Protein AF-A0A3D3V8T2-F1 (afdb_monomer_lite)

Structure (mmCIF, N/CA/C/O backbone):
data_AF-A0A3D3V8T2-F1
#
_entry.id   AF-A0A3D3V8T2-F1
#
loop_
_atom_site.group_PDB
_atom_site.id
_atom_site.type_symbol
_atom_site.label_atom_id
_atom_site.label_alt_id
_atom_site.label_comp_id
_atom_site.label_asym_id
_atom_site.label_entity_id
_atom_site.label_seq_id
_atom_site.pdbx_PDB_ins_code
_atom_site.Cartn_x
_atom_site.Cartn_y
_atom_site.Cartn_z
_atom_site.occupancy
_atom_site.B_iso_or_equiv
_atom_site.auth_seq_id
_atom_site.auth_comp_id
_atom_site.auth_asym_id
_atom_site.auth_atom_id
_atom_site.pdbx_PDB_model_num
ATOM 1 N N . ASP A 1 1 ? -17.591 7.754 21.656 1.00 45.34 1 ASP A N 1
ATOM 2 C CA . ASP A 1 1 ? -16.345 6.973 21.663 1.00 45.34 1 ASP A CA 1
ATOM 3 C C . ASP A 1 1 ? -16.591 5.508 21.366 1.00 45.34 1 ASP A C 1
ATOM 5 O O . ASP A 1 1 ? -17.024 4.761 22.233 1.00 45.34 1 ASP A O 1
ATOM 9 N N . LEU A 1 2 ? -16.342 5.097 20.122 1.00 47.25 2 LEU A N 1
ATOM 10 C CA . LEU A 1 2 ? -15.989 3.706 19.839 1.00 47.25 2 LEU A CA 1
ATOM 11 C C . LEU A 1 2 ? -14.534 3.580 20.292 1.00 47.25 2 LEU A C 1
ATOM 13 O O . LEU A 1 2 ? -13.676 4.257 19.734 1.00 47.25 2 LEU A O 1
ATOM 17 N N . GLY A 1 3 ? -14.290 2.838 21.372 1.00 44.88 3 GLY A N 1
ATOM 18 C CA . GLY A 1 3 ? -12.978 2.772 22.012 1.00 44.88 3 GLY A CA 1
ATOM 19 C C . GLY A 1 3 ? -11.851 2.414 21.039 1.00 44.88 3 GLY A C 1
ATOM 20 O O . GLY A 1 3 ? -12.075 1.767 20.018 1.00 44.88 3 GLY A O 1
ATOM 21 N N . VAL A 1 4 ? -10.628 2.797 21.413 1.00 50.94 4 VAL A N 1
ATOM 22 C CA . VAL A 1 4 ? -9.334 2.527 20.741 1.00 50.94 4 VAL A CA 1
ATOM 23 C C . VAL A 1 4 ? -9.139 1.048 20.332 1.00 50.94 4 VAL A C 1
ATOM 25 O O . VAL A 1 4 ? -8.303 0.722 19.491 1.00 50.94 4 VAL A O 1
ATOM 28 N N . GLU A 1 5 ? -9.955 0.156 20.885 1.00 55.31 5 GLU A N 1
ATOM 29 C CA . GLU A 1 5 ? -10.011 -1.285 20.641 1.00 55.31 5 GLU A CA 1
ATOM 30 C C . GLU A 1 5 ? -10.762 -1.685 19.350 1.00 55.31 5 GLU A C 1
ATOM 32 O O . GLU A 1 5 ? -10.530 -2.766 18.813 1.00 55.31 5 GLU A O 1
ATOM 37 N N . ALA A 1 6 ? -11.641 -0.840 18.799 1.00 57.75 6 ALA A N 1
ATOM 38 C CA . ALA A 1 6 ? -12.435 -1.169 17.609 1.00 57.75 6 ALA A CA 1
ATOM 39 C C . ALA A 1 6 ? -11.685 -0.826 16.307 1.00 57.75 6 ALA A C 1
ATOM 41 O O . ALA A 1 6 ? -12.108 0.037 15.531 1.00 57.75 6 ALA A O 1
ATOM 42 N N . ARG A 1 7 ? -10.544 -1.486 16.068 1.00 66.69 7 ARG A N 1
ATOM 43 C CA . ARG A 1 7 ? -9.793 -1.334 14.810 1.00 66.69 7 ARG A CA 1
ATOM 44 C C . ARG A 1 7 ? -10.608 -1.857 13.631 1.00 66.69 7 ARG A C 1
ATOM 46 O O . ARG A 1 7 ? -11.237 -2.912 13.696 1.00 66.69 7 ARG A O 1
ATOM 53 N N . ARG A 1 8 ? -10.590 -1.109 12.531 1.00 71.50 8 ARG A N 1
ATOM 54 C CA . ARG A 1 8 ? -11.283 -1.455 11.291 1.00 71.50 8 ARG A CA 1
ATOM 55 C C . ARG A 1 8 ? -10.317 -2.197 10.387 1.00 71.50 8 ARG A C 1
ATOM 57 O O . ARG A 1 8 ? -9.333 -1.636 9.912 1.00 71.50 8 ARG A O 1
ATOM 64 N N . HIS A 1 9 ? -10.635 -3.453 10.120 1.00 66.19 9 HIS A N 1
ATOM 65 C CA . HIS A 1 9 ? -9.914 -4.233 9.131 1.00 66.19 9 HIS A CA 1
ATOM 66 C C . HIS A 1 9 ? -10.333 -3.736 7.747 1.00 66.19 9 HIS A C 1
ATOM 68 O O . HIS A 1 9 ? -11.479 -3.921 7.328 1.00 66.19 9 HIS A O 1
ATOM 74 N N . LEU A 1 10 ? -9.414 -3.086 7.033 1.00 59.09 10 LEU A N 1
ATOM 75 C CA . LEU A 1 10 ? -9.604 -2.774 5.624 1.00 59.09 10 LEU A CA 1
ATOM 76 C C . LEU A 1 10 ? -9.381 -4.055 4.832 1.00 59.09 10 LEU A C 1
ATOM 78 O O . LEU A 1 10 ? -8.288 -4.345 4.346 1.00 59.09 10 LEU A O 1
ATOM 82 N N . ARG A 1 11 ? -10.457 -4.826 4.676 1.00 58.41 11 ARG A N 1
ATOM 83 C CA . ARG A 1 11 ? -10.548 -5.740 3.545 1.00 58.41 11 ARG A CA 1
ATOM 84 C C . ARG A 1 11 ? -10.788 -4.881 2.326 1.00 58.41 11 ARG A C 1
ATOM 86 O O . ARG A 1 11 ? -11.863 -4.306 2.172 1.00 58.41 11 ARG A O 1
ATOM 93 N N . LEU A 1 12 ? -9.779 -4.794 1.473 1.00 54.03 12 LEU A N 1
ATOM 94 C CA . LEU A 1 12 ? -9.892 -4.172 0.162 1.00 54.03 12 LEU A CA 1
ATOM 95 C C . LEU A 1 12 ? -10.692 -5.114 -0.739 1.00 54.03 12 LEU A C 1
ATOM 97 O O . LEU A 1 12 ? -10.181 -5.712 -1.679 1.00 54.03 12 LEU A O 1
ATOM 101 N N . TYR A 1 13 ? -11.968 -5.290 -0.399 1.00 49.56 13 TYR A N 1
ATOM 102 C CA . TYR A 1 13 ? -12.959 -5.573 -1.411 1.00 49.56 13 TYR A CA 1
ATOM 103 C C . TYR A 1 13 ? -12.947 -4.356 -2.320 1.00 49.56 13 TYR A C 1
ATOM 105 O O . TYR A 1 13 ? -13.093 -3.241 -1.808 1.00 49.56 13 TYR A O 1
ATOM 113 N N . PRO A 1 14 ? -12.691 -4.528 -3.622 1.00 47.88 14 PRO A N 1
ATOM 114 C CA . PRO A 1 14 ? -12.631 -3.390 -4.505 1.00 47.88 14 PRO A CA 1
ATOM 115 C C . PRO A 1 14 ? -13.933 -2.588 -4.380 1.00 47.88 14 PRO A C 1
ATOM 117 O O . PRO A 1 14 ? -15.016 -3.149 -4.580 1.00 47.88 14 PRO A O 1
ATOM 120 N N . PRO A 1 15 ? -13.868 -1.297 -4.023 1.00 45.34 15 PRO A N 1
ATOM 121 C CA . PRO A 1 15 ? -15.040 -0.447 -4.038 1.00 45.34 15 PRO A CA 1
ATOM 122 C C . PRO A 1 15 ? -15.411 -0.250 -5.505 1.00 45.34 15 PRO A C 1
ATOM 124 O O . PRO A 1 15 ? -14.761 0.506 -6.210 1.00 45.34 15 PRO A O 1
ATOM 127 N N . VAL A 1 16 ? -16.427 -0.962 -5.997 1.00 51.28 16 VAL A N 1
ATOM 128 C CA . VAL A 1 16 ? -16.994 -0.790 -7.353 1.00 51.28 16 VAL A CA 1
ATOM 129 C C . VAL A 1 16 ? -16.056 -1.193 -8.517 1.00 51.28 16 VAL A C 1
ATOM 131 O O . VAL A 1 16 ? -16.518 -1.380 -9.640 1.00 51.28 16 VAL A O 1
ATOM 134 N N . CYS A 1 17 ? -14.762 -1.421 -8.282 1.00 50.97 17 CYS A N 1
ATOM 135 C CA . CYS A 1 17 ? -13.822 -1.895 -9.297 1.00 50.97 17 CYS A CA 1
ATOM 136 C C . CYS A 1 17 ? -13.964 -3.416 -9.472 1.00 50.97 17 CYS A C 1
ATOM 138 O O . CYS A 1 17 ? -13.488 -4.194 -8.656 1.00 50.97 17 CYS A O 1
ATOM 140 N N . CYS A 1 18 ? -14.559 -3.905 -10.555 1.00 60.59 18 CYS A N 1
ATOM 141 C CA . CYS A 1 18 ? -14.639 -5.356 -10.808 1.00 60.59 18 CYS A CA 1
ATOM 142 C C . CYS A 1 18 ? -13.257 -6.041 -10.942 1.00 60.59 18 CYS A C 1
ATOM 144 O O . CYS A 1 18 ? -13.171 -7.258 -11.097 1.00 60.59 18 CYS A O 1
ATOM 146 N N . HIS A 1 19 ? -12.175 -5.262 -10.908 1.00 67.62 19 HIS A N 1
ATOM 147 C CA . HIS A 1 19 ? -10.807 -5.709 -11.035 1.00 67.62 19 HIS A CA 1
ATOM 148 C C . HIS A 1 19 ? -9.893 -4.886 -10.120 1.00 67.62 19 HIS A C 1
ATOM 150 O O . HIS A 1 19 ? -9.945 -3.658 -10.136 1.00 67.62 19 HIS A O 1
ATOM 156 N N . VAL A 1 20 ? -9.050 -5.574 -9.351 1.00 72.06 20 VAL A N 1
ATOM 157 C CA . VAL A 1 20 ? -7.857 -4.997 -8.720 1.00 72.06 20 VAL A CA 1
ATOM 158 C C . VAL A 1 20 ? -6.676 -5.564 -9.487 1.00 72.06 20 VAL A C 1
ATOM 160 O O . VAL A 1 20 ? -6.540 -6.787 -9.595 1.00 72.06 20 VAL A O 1
ATOM 163 N N . SER A 1 21 ? -5.845 -4.691 -10.040 1.00 79.31 21 SER A N 1
ATOM 164 C CA . SER A 1 21 ? -4.636 -5.103 -10.741 1.00 79.31 21 SER A CA 1
ATOM 165 C C . SER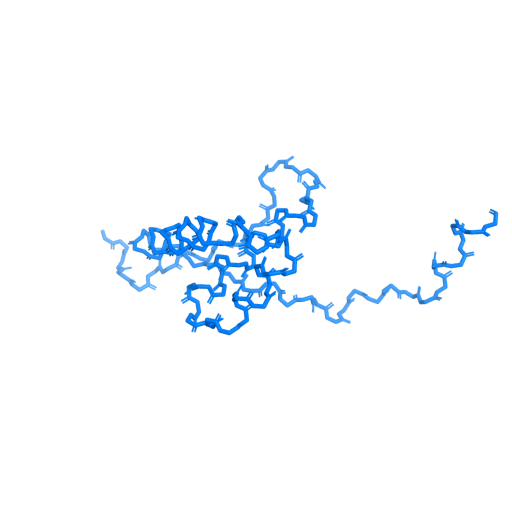 A 1 21 ? -3.654 -5.779 -9.780 1.00 79.31 21 SER A C 1
ATOM 167 O O . SER A 1 21 ? -3.641 -5.541 -8.567 1.00 79.31 21 SER A O 1
AT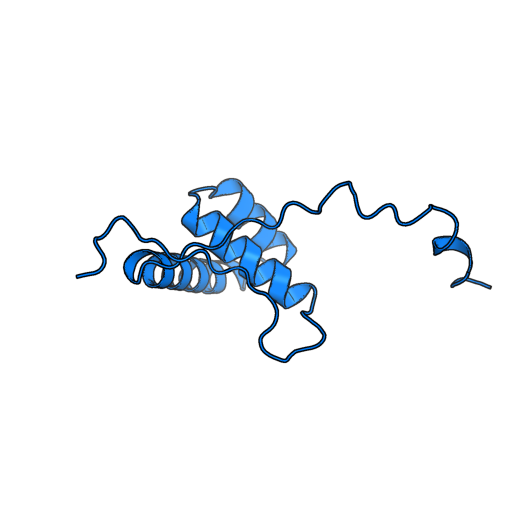OM 169 N N . LYS A 1 22 ? -2.785 -6.635 -10.325 1.00 81.44 22 LYS A N 1
ATOM 170 C CA . LYS A 1 22 ? -1.716 -7.265 -9.536 1.00 81.44 22 LYS A CA 1
ATOM 171 C C . LYS A 1 22 ? -0.770 -6.225 -8.931 1.00 81.44 22 LYS A C 1
ATOM 173 O O . LYS A 1 22 ? -0.282 -6.434 -7.823 1.00 81.44 22 LYS A O 1
ATOM 178 N N . ASP A 1 23 ? -0.567 -5.103 -9.615 1.00 84.19 23 ASP A N 1
ATOM 179 C CA . ASP A 1 23 ? 0.308 -4.024 -9.159 1.00 84.19 23 ASP A CA 1
ATOM 180 C C . ASP A 1 23 ? -0.277 -3.317 -7.935 1.00 84.19 23 ASP A C 1
ATOM 182 O O . ASP A 1 23 ? 0.418 -3.137 -6.933 1.00 84.19 23 ASP A O 1
ATOM 186 N N . GLU A 1 24 ? -1.576 -3.007 -7.962 1.00 83.25 24 GLU A N 1
ATOM 187 C CA . GLU A 1 24 ? -2.290 -2.475 -6.797 1.00 83.25 24 GLU A CA 1
ATOM 188 C C . GLU A 1 24 ? -2.190 -3.443 -5.614 1.00 83.25 24 GLU A C 1
ATOM 190 O O . GLU A 1 24 ? -1.822 -3.030 -4.515 1.00 83.25 24 GLU A O 1
ATOM 195 N N . LEU A 1 25 ? -2.421 -4.744 -5.833 1.00 83.88 25 LEU A N 1
ATOM 196 C CA . LEU A 1 25 ? -2.261 -5.756 -4.781 1.00 83.88 25 LEU A CA 1
ATOM 197 C C . LEU A 1 25 ? -0.836 -5.788 -4.209 1.00 83.88 25 LEU A C 1
ATOM 199 O O . LEU A 1 25 ? -0.668 -5.940 -2.999 1.00 83.88 25 LEU A O 1
ATOM 203 N N . CYS A 1 26 ? 0.192 -5.624 -5.041 1.00 87.81 26 CYS A N 1
ATOM 204 C CA . CYS A 1 26 ? 1.580 -5.583 -4.579 1.00 87.81 26 CYS A CA 1
ATOM 205 C C . CYS A 1 26 ? 1.865 -4.344 -3.724 1.00 87.81 26 CYS A C 1
ATOM 207 O O . CYS A 1 26 ? 2.473 -4.466 -2.660 1.00 87.81 26 CYS A O 1
ATOM 209 N N . VAL A 1 27 ? 1.381 -3.167 -4.132 1.00 89.75 27 VAL A N 1
ATOM 210 C CA . VAL A 1 27 ? 1.511 -1.930 -3.343 1.00 89.75 27 VAL A CA 1
ATOM 211 C C . VAL A 1 27 ? 0.808 -2.071 -1.992 1.00 89.75 27 VAL A C 1
ATOM 213 O O . VAL A 1 27 ? 1.354 -1.692 -0.957 1.00 89.75 27 VAL A O 1
ATOM 216 N N . LEU A 1 28 ? -0.376 -2.674 -1.973 1.00 88.25 28 LEU A N 1
ATOM 217 C CA . LEU A 1 28 ? -1.139 -2.896 -0.748 1.00 88.25 28 LEU A CA 1
ATOM 218 C C . LEU A 1 28 ? -0.451 -3.893 0.189 1.00 88.25 28 LEU A C 1
ATOM 220 O O . LEU A 1 28 ? -0.363 -3.645 1.391 1.00 88.25 28 LEU A O 1
ATOM 224 N N . ASN A 1 29 ? 0.107 -4.978 -0.352 1.00 89.06 29 ASN A N 1
ATOM 225 C CA . ASN A 1 29 ? 0.901 -5.931 0.423 1.00 89.06 29 ASN A CA 1
ATOM 226 C C . ASN A 1 29 ? 2.175 -5.298 0.996 1.00 89.06 29 ASN A C 1
ATOM 228 O O . ASN A 1 29 ? 2.550 -5.614 2.125 1.00 89.06 29 ASN A O 1
ATOM 232 N N . LEU A 1 30 ? 2.809 -4.373 0.269 1.00 93.31 30 LEU A N 1
ATOM 233 C CA . LEU A 1 30 ? 3.947 -3.603 0.772 1.00 93.31 30 LEU A CA 1
ATOM 234 C C . LEU A 1 30 ? 3.554 -2.739 1.982 1.00 93.31 30 LEU A C 1
ATOM 236 O O . LEU A 1 30 ? 4.261 -2.729 2.991 1.00 93.31 30 LEU A O 1
ATOM 240 N N . ILE A 1 31 ? 2.411 -2.051 1.914 1.00 93.19 31 ILE A N 1
ATOM 241 C CA . ILE A 1 31 ? 1.893 -1.235 3.025 1.00 93.19 31 ILE A CA 1
ATOM 242 C C . ILE A 1 31 ? 1.528 -2.129 4.220 1.00 93.19 31 ILE A C 1
ATOM 244 O O . ILE A 1 31 ? 1.926 -1.835 5.348 1.00 93.19 31 ILE A O 1
ATOM 248 N N . ALA A 1 32 ? 0.846 -3.252 3.980 1.00 91.12 32 ALA A N 1
ATOM 249 C CA . ALA A 1 32 ? 0.512 -4.227 5.018 1.00 91.12 32 ALA A CA 1
ATOM 250 C C . ALA A 1 32 ? 1.772 -4.785 5.709 1.00 91.12 32 ALA A C 1
ATOM 252 O O . ALA A 1 32 ? 1.827 -4.860 6.936 1.00 91.12 32 ALA A O 1
ATOM 253 N N . ALA A 1 33 ? 2.832 -5.080 4.945 1.00 91.38 33 ALA A N 1
ATOM 254 C CA . ALA A 1 33 ? 4.101 -5.564 5.489 1.00 91.38 33 ALA A CA 1
ATOM 255 C C . ALA A 1 33 ? 4.780 -4.516 6.386 1.00 91.38 33 ALA A C 1
ATOM 257 O O . ALA A 1 33 ? 5.389 -4.867 7.399 1.00 91.38 33 ALA A O 1
ATOM 258 N N . HIS A 1 34 ? 4.650 -3.227 6.050 1.00 94.06 34 HIS A N 1
ATOM 259 C CA . HIS A 1 34 ? 5.102 -2.140 6.916 1.00 94.06 34 HIS A CA 1
ATOM 260 C C . HIS A 1 34 ? 4.280 -2.036 8.206 1.00 94.06 34 HIS A C 1
ATOM 262 O O . HIS A 1 34 ? 4.885 -1.887 9.267 1.00 94.06 34 HIS A O 1
ATOM 268 N N . GLN A 1 35 ? 2.951 -2.180 8.152 1.00 91.75 35 GLN A N 1
ATOM 269 C CA . GLN A 1 35 ? 2.109 -2.205 9.359 1.00 91.75 35 GLN A CA 1
ATOM 270 C C . GLN A 1 35 ? 2.443 -3.393 10.276 1.00 91.75 35 GLN A C 1
ATOM 272 O O . GLN A 1 35 ? 2.454 -3.248 11.495 1.00 91.75 35 GLN A O 1
ATOM 277 N N . ALA A 1 36 ? 2.777 -4.550 9.699 1.00 90.00 36 ALA A N 1
ATOM 278 C CA . ALA A 1 36 ? 3.163 -5.753 10.436 1.00 90.00 36 ALA A CA 1
ATOM 279 C C . ALA A 1 36 ? 4.612 -5.733 10.971 1.00 90.00 36 ALA A C 1
ATOM 281 O O . ALA A 1 36 ? 5.046 -6.693 11.606 1.00 90.00 36 ALA A O 1
ATOM 282 N N . GLY A 1 37 ? 5.401 -4.691 10.679 1.00 91.19 37 GLY A N 1
ATOM 283 C CA . GLY A 1 37 ? 6.823 -4.630 11.043 1.00 91.19 37 GLY A CA 1
ATOM 284 C C . GLY A 1 37 ? 7.721 -5.610 10.270 1.00 91.19 37 GLY A C 1
ATOM 285 O O . GLY A 1 37 ? 8.905 -5.751 10.588 1.00 91.19 37 GLY A O 1
ATOM 286 N N . ALA A 1 38 ? 7.207 -6.257 9.219 1.00 91.81 38 ALA A N 1
ATOM 287 C CA . ALA A 1 38 ? 7.893 -7.264 8.409 1.00 91.81 38 ALA A CA 1
ATOM 288 C C . ALA A 1 38 ? 8.881 -6.631 7.407 1.00 91.81 38 ALA A C 1
ATOM 290 O O . ALA A 1 38 ? 8.792 -6.815 6.193 1.00 91.81 38 ALA A O 1
ATOM 291 N N . SER A 1 39 ? 9.858 -5.879 7.921 1.00 89.81 39 SER A N 1
ATOM 292 C CA . SER A 1 39 ? 10.736 -5.007 7.125 1.00 89.81 39 SER A CA 1
ATOM 293 C C . SER A 1 39 ? 11.504 -5.742 6.021 1.00 89.81 39 SER A C 1
ATOM 295 O O . SER A 1 39 ? 11.606 -5.229 4.913 1.00 89.81 39 SER A O 1
ATOM 297 N N . ARG A 1 40 ? 11.977 -6.971 6.280 1.00 92.31 40 ARG A N 1
ATOM 298 C CA . ARG A 1 40 ? 12.674 -7.788 5.267 1.00 92.31 40 ARG A CA 1
ATOM 299 C C . ARG A 1 40 ? 11.763 -8.177 4.103 1.00 92.31 40 ARG A C 1
ATOM 301 O O . ARG A 1 40 ? 12.200 -8.160 2.959 1.00 92.31 40 ARG A O 1
ATOM 308 N N . HIS A 1 41 ? 10.510 -8.523 4.397 1.00 90.50 41 HIS A N 1
ATOM 309 C CA . HIS A 1 41 ? 9.531 -8.883 3.374 1.00 90.50 41 HIS A CA 1
ATOM 310 C C . HIS A 1 41 ? 9.130 -7.656 2.551 1.00 90.50 41 HIS A C 1
ATOM 312 O O . HIS A 1 41 ? 9.130 -7.718 1.326 1.00 90.50 41 HIS A O 1
ATOM 318 N N . ALA A 1 42 ? 8.884 -6.526 3.222 1.00 92.50 42 ALA A N 1
ATOM 319 C CA . ALA A 1 42 ? 8.617 -5.250 2.568 1.00 92.50 42 ALA A CA 1
ATOM 320 C C . ALA A 1 42 ? 9.764 -4.841 1.627 1.00 92.50 42 ALA A C 1
ATOM 322 O O . ALA A 1 42 ? 9.521 -4.476 0.480 1.00 92.50 42 ALA A O 1
ATOM 323 N N . ASP A 1 43 ? 11.017 -4.959 2.075 1.00 93.62 43 ASP A N 1
ATOM 324 C CA . ASP A 1 43 ? 12.174 -4.645 1.238 1.00 93.62 43 ASP A CA 1
ATOM 325 C C . ASP A 1 43 ? 12.308 -5.603 0.050 1.00 93.62 43 ASP A C 1
ATOM 327 O O . ASP A 1 43 ? 12.549 -5.141 -1.062 1.00 93.62 43 ASP A O 1
ATOM 331 N N . ALA A 1 44 ? 12.126 -6.911 0.243 1.00 92.62 44 ALA A N 1
ATOM 332 C CA . ALA A 1 44 ? 12.182 -7.875 -0.856 1.00 92.62 44 ALA A CA 1
ATOM 333 C C . ALA A 1 44 ? 11.104 -7.596 -1.919 1.00 92.62 44 ALA A C 1
ATOM 335 O O . ALA A 1 44 ? 11.414 -7.522 -3.107 1.00 92.62 44 ALA A O 1
ATOM 336 N N . LEU A 1 45 ? 9.859 -7.371 -1.488 1.00 92.00 45 LEU A N 1
ATOM 337 C CA . LEU A 1 45 ? 8.741 -7.046 -2.374 1.00 92.00 45 LEU A CA 1
ATOM 338 C C . LEU A 1 45 ? 8.976 -5.732 -3.127 1.00 92.00 45 LEU A C 1
ATOM 340 O O . LEU A 1 45 ? 8.700 -5.641 -4.319 1.00 92.00 45 LEU A O 1
ATOM 344 N N . LEU A 1 46 ? 9.531 -4.726 -2.454 1.00 94.62 46 LEU A N 1
ATOM 345 C CA . LEU A 1 46 ? 9.829 -3.436 -3.060 1.00 94.62 46 LEU A CA 1
ATOM 346 C C . LEU A 1 46 ? 10.874 -3.542 -4.178 1.00 94.62 46 LEU A C 1
ATOM 348 O O . LEU A 1 46 ? 10.675 -2.962 -5.240 1.00 94.62 46 LEU A O 1
ATOM 352 N N . HIS A 1 47 ? 11.965 -4.281 -3.962 1.00 93.94 47 HIS A N 1
ATOM 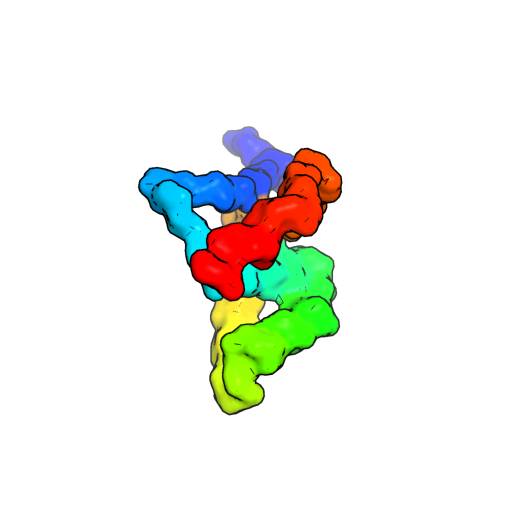353 C CA . HIS A 1 47 ? 12.996 -4.462 -4.994 1.00 93.94 47 HIS A CA 1
ATOM 354 C C . HIS A 1 47 ? 12.517 -5.327 -6.164 1.00 93.94 47 HIS A C 1
ATOM 356 O O . HIS A 1 47 ? 13.069 -5.225 -7.255 1.00 93.94 47 HIS A O 1
ATOM 362 N N . TRP A 1 48 ? 11.507 -6.170 -5.946 1.00 93.44 48 TRP A N 1
ATOM 363 C CA . TRP A 1 48 ? 10.841 -6.892 -7.025 1.00 93.44 48 TRP A CA 1
ATOM 364 C C . TRP A 1 48 ? 9.910 -5.977 -7.834 1.00 93.44 48 TRP A C 1
ATOM 366 O O . TRP A 1 48 ? 9.883 -6.062 -9.058 1.00 93.44 48 TRP A O 1
ATOM 376 N N . LEU A 1 49 ? 9.177 -5.084 -7.161 1.00 91.81 49 LEU A N 1
ATOM 377 C CA . LEU A 1 49 ? 8.170 -4.222 -7.784 1.00 91.81 49 LEU A CA 1
ATOM 378 C C . LEU A 1 49 ? 8.779 -3.080 -8.606 1.00 91.81 49 LEU A C 1
ATOM 380 O O . LEU A 1 49 ? 8.219 -2.689 -9.628 1.00 91.81 49 LEU A O 1
ATOM 384 N N . VAL A 1 50 ? 9.892 -2.501 -8.146 1.00 92.56 50 VAL A N 1
ATOM 385 C CA . VAL A 1 50 ? 10.478 -1.304 -8.761 1.00 92.56 50 VAL A CA 1
ATOM 386 C C . VAL A 1 50 ? 12.002 -1.364 -8.852 1.00 92.56 50 VAL A C 1
ATOM 388 O O . VAL A 1 50 ? 12.651 -2.008 -8.027 1.00 92.56 50 VAL A O 1
ATOM 391 N N . PRO A 1 51 ? 12.610 -0.620 -9.797 1.00 94.44 51 PRO A N 1
ATOM 392 C CA . PRO A 1 51 ? 14.058 -0.472 -9.857 1.00 94.44 51 PRO A CA 1
ATOM 393 C C . PRO A 1 51 ? 14.650 0.075 -8.550 1.00 94.44 51 PRO A C 1
ATOM 395 O O . PRO A 1 51 ? 14.050 0.925 -7.883 1.00 94.44 51 PRO A O 1
ATOM 398 N N . CYS A 1 52 ? 15.888 -0.324 -8.237 1.00 92.12 52 CYS A N 1
ATOM 399 C CA . CYS A 1 52 ? 16.600 0.092 -7.021 1.00 92.12 52 CYS A CA 1
ATOM 400 C C . CYS A 1 52 ? 16.686 1.619 -6.845 1.00 92.12 52 CYS A C 1
ATOM 402 O O . CYS A 1 52 ? 16.730 2.109 -5.720 1.00 92.12 52 CYS A O 1
ATOM 404 N N . THR A 1 53 ? 16.682 2.382 -7.941 1.00 96.31 53 THR A N 1
ATOM 405 C CA . THR A 1 53 ? 16.707 3.853 -7.926 1.00 96.31 53 THR A CA 1
ATOM 406 C C . THR A 1 53 ? 15.407 4.471 -7.403 1.00 96.31 53 THR A C 1
ATOM 408 O O . THR A 1 53 ? 15.442 5.527 -6.775 1.00 96.31 53 THR A O 1
ATOM 411 N N . ALA A 1 54 ? 14.261 3.816 -7.614 1.00 93.44 54 ALA A N 1
ATOM 412 C CA . ALA A 1 54 ? 12.948 4.282 -7.167 1.00 93.44 54 ALA A CA 1
ATOM 413 C C . ALA A 1 54 ? 12.587 3.789 -5.753 1.00 93.44 54 ALA A C 1
ATOM 415 O O . ALA A 1 54 ? 11.777 4.417 -5.061 1.00 93.44 54 ALA A O 1
ATOM 416 N N . ALA A 1 55 ? 13.212 2.696 -5.301 1.00 94.25 55 ALA A N 1
ATOM 417 C CA . ALA A 1 55 ? 12.911 2.045 -4.030 1.00 94.25 55 ALA A CA 1
ATOM 418 C C . ALA A 1 55 ? 12.953 2.989 -2.804 1.00 94.25 55 ALA A C 1
ATOM 420 O O . ALA A 1 55 ? 12.003 2.960 -2.022 1.00 94.25 55 ALA A O 1
ATOM 421 N N . PRO A 1 56 ? 13.951 3.879 -2.605 1.00 95.31 56 PRO A N 1
ATOM 422 C CA . PRO A 1 56 ? 13.993 4.733 -1.413 1.00 95.31 56 PRO A CA 1
ATOM 423 C C . PRO A 1 56 ? 12.765 5.640 -1.265 1.00 95.31 56 PRO A C 1
ATOM 425 O O . PRO A 1 56 ? 12.212 5.759 -0.169 1.00 95.31 56 PRO A O 1
ATOM 428 N N . ARG A 1 57 ? 12.304 6.238 -2.373 1.00 95.19 57 ARG A N 1
ATOM 429 C CA . ARG A 1 57 ? 11.133 7.126 -2.385 1.00 95.19 57 ARG A CA 1
ATOM 430 C C . ARG A 1 57 ? 9.853 6.350 -2.091 1.00 95.19 57 ARG A C 1
ATOM 432 O O . ARG A 1 57 ? 9.064 6.773 -1.251 1.00 95.19 57 ARG A O 1
ATOM 439 N N . ILE A 1 58 ? 9.673 5.200 -2.738 1.00 94.69 58 ILE A N 1
ATOM 440 C CA . ILE A 1 58 ? 8.479 4.369 -2.549 1.00 94.69 58 ILE A CA 1
ATOM 441 C C . ILE A 1 58 ? 8.434 3.793 -1.132 1.00 94.69 58 ILE A C 1
ATOM 443 O O . ILE A 1 58 ? 7.379 3.826 -0.506 1.00 94.69 58 ILE A O 1
ATOM 447 N N . ARG A 1 59 ? 9.574 3.365 -0.576 1.00 95.31 59 ARG A N 1
ATOM 448 C CA . ARG A 1 59 ? 9.679 2.916 0.821 1.00 95.31 59 ARG A CA 1
ATOM 449 C C . ARG A 1 59 ? 9.197 3.986 1.798 1.00 95.31 59 ARG A C 1
ATOM 451 O O . ARG A 1 59 ? 8.454 3.674 2.726 1.00 95.31 59 ARG A O 1
ATOM 458 N N . LEU A 1 60 ? 9.629 5.235 1.611 1.00 95.50 60 LEU A N 1
ATOM 459 C CA . LEU A 1 60 ? 9.229 6.341 2.482 1.00 95.50 60 LEU A CA 1
ATOM 460 C C . LEU A 1 60 ? 7.714 6.569 2.421 1.00 95.50 60 LEU A C 1
ATOM 462 O O . LEU A 1 60 ? 7.063 6.615 3.463 1.00 95.50 60 LEU A O 1
ATOM 466 N N . CYS A 1 61 ? 7.152 6.643 1.213 1.00 96.00 61 CYS A N 1
ATOM 467 C CA . CYS A 1 61 ? 5.713 6.815 1.018 1.00 96.00 61 CYS A CA 1
ATOM 468 C C . CYS A 1 61 ? 4.908 5.646 1.603 1.00 96.00 61 CYS A C 1
ATOM 470 O O . CYS A 1 61 ? 3.935 5.875 2.315 1.00 96.00 61 CYS A O 1
ATOM 472 N N . ALA A 1 62 ? 5.329 4.401 1.369 1.00 94.94 62 ALA A N 1
ATOM 473 C CA . ALA A 1 62 ? 4.633 3.219 1.873 1.00 94.94 62 ALA A CA 1
ATOM 474 C C . ALA A 1 62 ? 4.639 3.154 3.409 1.00 94.94 62 ALA A C 1
ATOM 476 O O . ALA A 1 62 ? 3.613 2.844 4.011 1.00 94.94 62 ALA A O 1
ATOM 477 N N . ARG A 1 63 ? 5.760 3.509 4.057 1.00 95.50 63 ARG A N 1
ATOM 478 C CA . ARG A 1 63 ? 5.840 3.625 5.524 1.00 95.50 63 ARG A CA 1
ATOM 479 C C . ARG A 1 63 ? 4.932 4.720 6.071 1.00 95.50 63 ARG A C 1
ATOM 481 O O . ARG A 1 63 ? 4.281 4.503 7.088 1.00 95.50 63 ARG A O 1
ATOM 488 N N . GLN A 1 64 ? 4.895 5.873 5.403 1.00 97.00 64 GLN A N 1
ATOM 489 C CA . GLN A 1 64 ? 4.036 6.990 5.791 1.00 97.00 64 GLN A CA 1
ATOM 490 C C . GLN A 1 64 ? 2.560 6.579 5.745 1.00 97.00 64 GLN A C 1
ATOM 492 O O . GLN A 1 64 ? 1.866 6.696 6.746 1.00 97.00 64 GLN A O 1
ATOM 497 N N . ILE A 1 65 ? 2.118 5.993 4.629 1.00 95.00 65 ILE A N 1
ATOM 498 C CA . ILE A 1 65 ? 0.739 5.517 4.462 1.00 95.00 65 ILE A CA 1
ATOM 499 C C . ILE A 1 65 ? 0.403 4.428 5.489 1.00 95.00 65 ILE A C 1
ATOM 501 O O . ILE A 1 65 ? -0.660 4.469 6.100 1.00 95.00 65 ILE A O 1
ATOM 505 N N . ALA A 1 66 ? 1.308 3.470 5.714 1.00 93.69 66 ALA A N 1
ATOM 506 C CA . ALA A 1 66 ? 1.113 2.411 6.704 1.00 93.69 66 ALA A CA 1
ATOM 507 C C . ALA A 1 66 ? 0.872 2.975 8.112 1.00 93.69 66 ALA A C 1
ATOM 509 O O . ALA A 1 66 ? -0.027 2.503 8.814 1.00 93.69 66 ALA A O 1
ATOM 510 N N . ARG A 1 67 ? 1.651 3.994 8.503 1.00 94.31 67 ARG A N 1
ATOM 511 C CA . ARG A 1 67 ? 1.497 4.691 9.782 1.00 94.31 67 ARG A CA 1
ATOM 512 C C . ARG A 1 67 ? 0.172 5.442 9.852 1.00 94.31 67 ARG A C 1
ATOM 514 O O . ARG A 1 67 ? -0.577 5.220 10.794 1.00 94.31 67 ARG A O 1
ATOM 521 N N . ASP A 1 68 ? -0.139 6.257 8.850 1.00 94.25 68 ASP A N 1
ATOM 522 C CA . ASP A 1 68 ? -1.332 7.111 8.864 1.00 94.25 68 ASP A CA 1
ATOM 523 C C . ASP A 1 68 ? -2.623 6.272 8.884 1.00 94.25 68 ASP A C 1
ATOM 525 O O . ASP A 1 68 ? -3.567 6.580 9.615 1.00 94.25 68 ASP A O 1
ATOM 529 N N . LEU A 1 69 ? -2.651 5.151 8.150 1.00 89.88 69 LEU A N 1
ATOM 530 C CA . LEU A 1 69 ? -3.744 4.177 8.229 1.00 89.88 69 LEU A CA 1
ATOM 531 C C . LEU A 1 69 ? -3.854 3.572 9.632 1.00 89.88 69 LEU A C 1
ATOM 533 O O . LEU A 1 69 ? -4.947 3.498 10.185 1.00 89.88 69 LEU A O 1
ATOM 537 N N . PHE A 1 70 ? -2.732 3.176 10.232 1.00 88.19 70 PHE A N 1
ATOM 538 C CA . PHE A 1 70 ? -2.737 2.571 11.561 1.00 88.19 70 PHE A CA 1
ATOM 539 C C . PHE A 1 70 ? -3.225 3.551 12.639 1.00 88.19 70 PHE A C 1
ATOM 541 O O . PHE A 1 70 ? -4.066 3.193 13.462 1.00 88.19 70 PHE A O 1
ATOM 548 N N . GLU A 1 71 ? -2.746 4.797 12.606 1.00 88.69 71 GLU A N 1
ATOM 549 C CA . GLU A 1 71 ? -3.128 5.865 13.540 1.00 88.69 71 GLU A CA 1
ATOM 550 C C . GLU A 1 71 ? -4.611 6.239 13.429 1.00 88.69 71 GLU A C 1
ATOM 552 O O . GLU A 1 71 ? -5.245 6.576 14.426 1.00 88.69 71 GLU A O 1
ATOM 557 N N . THR A 1 72 ? -5.196 6.109 12.237 1.00 87.69 72 THR A N 1
ATOM 558 C CA . THR A 1 72 ? -6.633 6.324 12.004 1.00 87.69 72 THR A CA 1
ATOM 559 C C . THR A 1 72 ? -7.492 5.086 12.296 1.00 87.69 72 THR A C 1
ATOM 561 O O . THR A 1 72 ? -8.705 5.101 12.080 1.00 87.69 72 THR A O 1
ATOM 564 N N . GLY A 1 73 ? -6.888 4.023 12.836 1.00 86.12 73 GLY A N 1
ATOM 565 C CA . GLY A 1 73 ? -7.574 2.803 13.257 1.00 86.12 73 GLY A CA 1
ATOM 566 C C . GLY A 1 73 ? -7.804 1.790 12.136 1.00 86.12 73 GLY A C 1
ATOM 567 O O . GLY A 1 73 ? -8.582 0.855 12.333 1.00 86.12 73 GLY A O 1
ATOM 568 N N . TYR A 1 74 ? -7.146 1.949 10.985 1.00 85.19 74 TYR A N 1
ATOM 569 C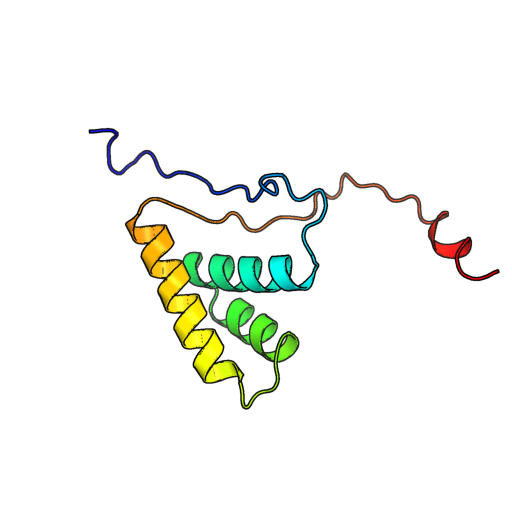 CA . TYR A 1 74 ? -7.227 1.033 9.852 1.00 85.19 74 TYR A CA 1
ATOM 570 C C . TYR A 1 74 ? -6.030 0.079 9.786 1.00 85.19 74 TYR A C 1
ATOM 572 O O . TYR A 1 74 ? -4.867 0.480 9.695 1.00 85.19 74 TYR A O 1
ATOM 580 N N . THR A 1 75 ? -6.330 -1.216 9.750 1.00 87.00 75 THR A N 1
ATOM 581 C CA . THR A 1 75 ? -5.341 -2.283 9.571 1.00 87.00 75 THR A CA 1
ATOM 582 C C . THR A 1 75 ? -5.578 -3.007 8.251 1.00 87.00 75 THR A C 1
ATOM 584 O O . THR A 1 75 ? -6.708 -3.369 7.918 1.00 87.00 75 THR A O 1
ATOM 587 N N . LEU A 1 76 ? -4.511 -3.222 7.483 1.00 84.00 76 LEU A N 1
ATOM 588 C CA . LEU A 1 76 ? -4.536 -4.050 6.283 1.00 84.00 76 LEU A CA 1
ATOM 589 C C . LEU A 1 76 ? -4.244 -5.503 6.662 1.00 84.00 76 LEU A C 1
ATOM 591 O O . LEU A 1 76 ? -3.225 -5.805 7.285 1.00 84.00 76 LEU A O 1
ATOM 595 N N . GLU A 1 77 ? -5.129 -6.414 6.267 1.00 75.62 77 GLU A N 1
ATOM 596 C CA . GLU A 1 77 ? -4.863 -7.847 6.373 1.00 75.62 77 GLU A CA 1
ATOM 597 C C . GLU A 1 77 ? -3.991 -8.281 5.193 1.00 75.62 77 GLU A C 1
ATOM 599 O O . GLU A 1 77 ? -4.311 -8.000 4.037 1.00 75.62 77 GLU A O 1
ATOM 604 N N . HIS A 1 78 ? -2.907 -9.012 5.464 1.00 65.31 78 HIS A N 1
ATOM 605 C CA . HIS A 1 78 ? -2.240 -9.757 4.404 1.00 65.31 78 HIS A CA 1
ATOM 606 C C . HIS A 1 78 ? -3.238 -10.750 3.822 1.00 65.31 78 HIS A C 1
ATOM 608 O O . HIS A 1 78 ? -3.718 -11.642 4.528 1.00 65.31 78 HIS A O 1
ATOM 614 N N . ARG A 1 79 ? -3.547 -10.611 2.532 1.00 59.34 79 ARG A N 1
ATOM 615 C CA . ARG A 1 79 ? -4.359 -11.604 1.841 1.00 59.34 79 ARG A CA 1
ATOM 616 C C . ARG A 1 79 ? -3.540 -12.890 1.769 1.00 59.34 79 ARG A C 1
ATOM 618 O O . ARG A 1 79 ? -2.649 -13.015 0.936 1.00 59.34 79 ARG A O 1
ATOM 625 N N . ARG A 1 80 ? -3.829 -13.841 2.658 1.00 53.56 80 ARG A N 1
ATOM 626 C CA . ARG A 1 80 ? -3.519 -15.244 2.389 1.00 53.56 80 ARG A CA 1
ATOM 627 C C . ARG A 1 80 ? -4.362 -15.617 1.179 1.00 53.56 80 ARG A C 1
ATOM 629 O O . ARG A 1 80 ? -5.578 -15.440 1.212 1.00 53.56 80 ARG A O 1
ATOM 636 N N . GLU A 1 81 ? -3.726 -16.040 0.095 1.00 49.69 81 GLU A N 1
ATOM 637 C CA . GLU A 1 81 ? -4.454 -16.776 -0.931 1.00 49.69 81 GLU A CA 1
ATOM 638 C C . GLU A 1 81 ? -5.125 -17.952 -0.218 1.00 49.69 81 GLU A C 1
ATOM 640 O O . GLU A 1 81 ? -4.454 -18.735 0.457 1.00 49.69 81 GLU A O 1
ATOM 645 N N . ASP A 1 82 ? -6.455 -18.014 -0.266 1.00 42.50 82 ASP A N 1
ATOM 646 C CA . ASP A 1 82 ? -7.174 -19.178 0.228 1.00 42.50 82 ASP A CA 1
ATOM 647 C C . ASP A 1 82 ? -6.671 -20.394 -0.564 1.00 42.50 82 ASP A C 1
ATOM 649 O O . ASP A 1 82 ? -6.810 -20.407 -1.791 1.00 42.50 82 ASP A O 1
ATOM 653 N N . PRO A 1 83 ? -6.155 -21.453 0.083 1.00 42.97 83 PRO A N 1
ATOM 654 C CA . PRO A 1 83 ? -5.825 -22.697 -0.612 1.00 42.97 83 PRO A CA 1
ATOM 655 C C . PRO A 1 83 ? -7.076 -23.417 -1.162 1.00 42.97 83 PRO A C 1
ATOM 657 O O . PRO A 1 83 ? -6.957 -24.471 -1.777 1.00 42.97 83 PRO A O 1
ATOM 660 N N . GLY A 1 84 ? -8.280 -22.865 -0.952 1.00 41.06 84 GLY A N 1
ATOM 661 C CA . GLY A 1 84 ? -9.559 -23.389 -1.440 1.00 41.06 84 GLY A CA 1
ATOM 662 C C . GLY A 1 84 ? -9.957 -22.940 -2.850 1.00 41.06 84 GLY A C 1
ATOM 663 O O . GLY A 1 84 ? -10.957 -23.421 -3.377 1.00 41.06 84 GLY A O 1
ATOM 664 N N . GLY A 1 85 ? -9.190 -22.054 -3.491 1.00 44.62 85 GLY A N 1
ATOM 665 C CA . GLY A 1 85 ? -9.336 -21.757 -4.915 1.00 44.62 85 GLY A CA 1
ATOM 666 C C . GLY A 1 85 ? -8.672 -22.841 -5.758 1.00 44.62 85 GLY A C 1
ATOM 667 O O . GLY A 1 85 ? -7.643 -22.590 -6.375 1.00 44.62 85 GLY A O 1
ATOM 668 N N . GLN A 1 86 ? -9.225 -24.054 -5.745 1.00 41.53 86 GLN A N 1
ATOM 669 C CA . GLN A 1 86 ? -8.785 -25.168 -6.580 1.00 41.53 86 GLN A CA 1
ATOM 670 C C . GLN A 1 86 ? -9.049 -24.818 -8.053 1.00 41.53 86 GLN A C 1
ATOM 672 O O . GLN A 1 86 ? -10.056 -25.202 -8.641 1.00 41.53 86 GLN A O 1
ATOM 677 N N . ILE A 1 87 ? -8.142 -24.052 -8.660 1.00 51.00 87 ILE A N 1
ATOM 678 C CA . ILE A 1 87 ? -8.006 -24.006 -10.110 1.00 51.00 87 ILE A CA 1
ATOM 679 C C . ILE A 1 87 ? -7.492 -25.394 -10.477 1.00 51.00 87 ILE A C 1
ATOM 681 O O . ILE A 1 87 ? -6.317 -25.709 -10.277 1.00 51.00 87 ILE A O 1
ATOM 685 N N . ASN A 1 88 ? -8.399 -26.264 -10.919 1.00 39.06 88 ASN A N 1
ATOM 686 C CA . ASN A 1 88 ? -8.031 -27.552 -11.483 1.00 39.06 88 ASN A CA 1
ATOM 687 C C . ASN A 1 88 ? -6.947 -27.313 -12.541 1.00 39.06 88 ASN A C 1
ATOM 689 O O . ASN A 1 88 ? -7.124 -26.501 -13.451 1.00 39.06 88 ASN A O 1
ATOM 693 N N . GLY A 1 89 ? -5.824 -28.024 -12.419 1.00 42.50 89 GLY A N 1
ATOM 694 C CA . GLY A 1 89 ? -4.657 -27.937 -13.306 1.00 42.50 89 GLY A CA 1
ATOM 695 C C . GLY A 1 89 ? -4.912 -28.339 -14.766 1.00 42.50 89 GLY A C 1
ATOM 696 O O . GLY A 1 89 ? -3.968 -28.636 -15.489 1.00 42.50 89 GLY A O 1
ATOM 697 N N . THR A 1 90 ? -6.167 -28.362 -15.208 1.00 45.47 90 THR A N 1
ATOM 698 C CA . THR A 1 90 ? -6.606 -28.635 -16.576 1.00 45.47 90 THR A CA 1
ATOM 699 C C . THR A 1 90 ? -6.974 -27.376 -17.370 1.00 45.47 90 THR A C 1
ATOM 701 O O . THR A 1 90 ? -7.015 -27.459 -18.595 1.00 45.47 90 THR A O 1
ATOM 704 N N . ASP A 1 91 ? -7.153 -26.205 -16.745 1.00 43.84 91 ASP A N 1
ATOM 705 C CA . ASP A 1 91 ? -7.511 -24.971 -17.479 1.00 43.84 91 ASP A CA 1
ATOM 706 C C . ASP A 1 91 ? -6.311 -24.163 -18.006 1.00 43.84 91 ASP A C 1
ATOM 708 O O . ASP A 1 91 ? -6.468 -23.298 -18.868 1.00 43.84 91 ASP A O 1
ATOM 712 N N . LEU A 1 92 ? -5.084 -24.485 -17.584 1.00 44.00 92 LEU A N 1
ATOM 713 C CA . LEU A 1 92 ? -3.865 -23.820 -18.074 1.00 44.00 92 LEU A CA 1
ATOM 714 C C . LEU A 1 92 ? -3.370 -24.341 -19.438 1.00 44.00 92 LEU A C 1
ATOM 716 O O . LEU A 1 92 ? -2.492 -23.727 -20.036 1.00 44.00 92 LEU A O 1
ATOM 720 N N . LEU A 1 93 ? -3.955 -25.423 -19.966 1.00 42.44 93 LEU A N 1
ATOM 721 C CA . LEU A 1 93 ? -3.597 -25.988 -21.278 1.00 42.44 93 LEU A CA 1
ATOM 722 C C . LEU A 1 93 ? -4.526 -25.566 -22.429 1.00 42.44 93 LEU A C 1
ATOM 724 O O . LEU A 1 93 ? -4.302 -25.977 -23.563 1.00 42.44 93 LEU A O 1
ATOM 728 N N . ARG A 1 94 ? -5.544 -24.727 -22.188 1.00 41.41 94 ARG A N 1
ATOM 729 C CA . ARG A 1 94 ? -6.465 -24.255 -23.245 1.00 41.41 94 ARG A CA 1
ATOM 730 C C . ARG A 1 94 ? -6.180 -22.858 -23.795 1.00 41.41 94 ARG A C 1
ATOM 732 O O . ARG A 1 94 ? -6.901 -22.411 -24.675 1.00 41.41 94 ARG A O 1
ATOM 739 N N . VAL A 1 95 ? -5.130 -22.183 -23.326 1.00 45.59 95 VAL A N 1
ATOM 740 C CA . VAL A 1 95 ? -4.745 -20.841 -23.819 1.00 45.59 95 VAL A CA 1
ATOM 741 C C . VAL A 1 95 ? -3.510 -20.887 -24.739 1.00 45.59 95 VAL A C 1
ATOM 743 O O . VAL A 1 95 ? -3.029 -19.853 -25.185 1.00 45.59 95 VAL A O 1
ATOM 746 N N . LEU A 1 96 ? -2.999 -22.079 -25.074 1.00 38.94 96 LEU A N 1
ATOM 747 C CA . LEU A 1 96 ? -1.843 -22.248 -25.972 1.00 38.94 96 LEU A CA 1
ATOM 748 C C . LEU A 1 96 ? -2.082 -23.213 -27.149 1.00 38.94 96 LEU A C 1
ATOM 750 O O . LEU A 1 96 ? -1.134 -23.828 -27.629 1.00 38.94 96 LEU A O 1
ATOM 754 N N . HIS A 1 97 ? -3.314 -23.320 -27.650 1.00 38.91 97 HIS A N 1
ATOM 755 C CA . HIS A 1 97 ? -3.589 -23.951 -28.945 1.00 38.91 97 HIS A CA 1
ATOM 756 C C . HIS A 1 97 ? -4.579 -23.138 -29.771 1.00 38.91 97 HIS A C 1
ATOM 758 O O . HIS A 1 97 ? -5.607 -22.718 -29.194 1.00 38.91 97 HIS A O 1
#

Sequence (97 aa):
DLGVEARRHLRLYPPVCCHVSKDELCVLNLIAAHQAGASRHADALLHWLVPCTAAPRIRLCARQIARDLFETGYTLEHRREDPGGQINGTDLLRVLH

Secondary structure (DSSP, 8-state):
---TT--EEE----SS-S---HHHHHHHHHHHHHHTT-HHHHHHHHHHHS-TTTHHHHHHHHHHHHHHHHHTTEEEPP-PPPTT----TTGGGSS--

pLDDT: mean 74.44, std 20.89, range [38.91, 97.0]

Foldseek 3Di:
DPDPPPFDEPPPPPPPPPDDDPLNLLLLLLLLCLLVVVVVVNLVSLVVNDPPVCSVVSNVVSNVVSVVCVVVRYHYDDDDPPPPPCPPPPVVPVVPD

Radius of gyration: 16.7 Å; chains: 1; bounding box: 34×36×51 Å

=== Feature glossary ===
Annotated list of the representations used here:

Nearest PDB structures. The Foldseek neighbor list gives the closest experimentally determined structures in the PDB, ranked by structural alignment. TM-score near 1 means near-identical fold; near 0.3 means only rough topology match. This is how one finds what a novel AlphaFold prediction most resembles in the solved-structure universe.

Foldseek 3Di. Foldseek's 3Di representation compresses backbone geometry into a per-residue letter drawn from a learned twenty-state alphabet. It captures the tertiary interaction pattern around each residue — which residues are packed against it in space, regardless of where they are in sequence.

Radius of gyration, Cα contacts, bounding box. Radius of gyration (Rg) is the root-mean-square distance of Cα atoms from their centroid — a single number for overall size and compactness. A globular domain of N residues has Rg ≈ 2.2·N^0.38 Å; an extended or disordered chain has a much larger Rg. The Cα contact count is the number of residue pairs whose Cα atoms are within 8 Å and are more than four positions apart in sequence — a standard proxy for tertiary packing density. The bounding box is the smallest axis-aligned box enclosing all Cα atoms.

InterPro / GO / CATH / organism. The annotation block draws on four external resources. InterPro: which protein families and domains the sequence belongs to. GO: standardized terms for what the protein does, what process it participates in, and where in the cell it acts. CATH: which structural fold it has in the CATH hierarchy. Organism: the species of origin.

mmCIF coordinates. The mmCIF block holds the 3D Cartesian coordinates of each backbone atom (N, Cα, C, O) in ångströms. mmCIF is the PDB's canonical archive format — a tagged-loop text representation of the atomic model.

pLDDT. pLDDT is the predicted lDDT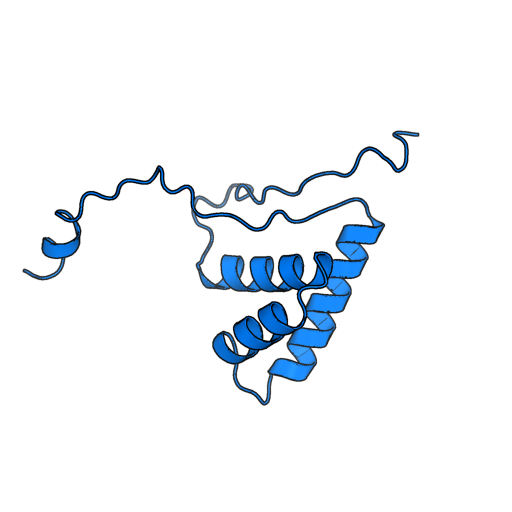-Cα score: AlphaFold's confidence that the local environment of each residue (all inter-atomic distances within 15 Å) is correctly placed. It is a per-residue number between 0 and 100, with higher meaning more reliable.

Backbone torsions (φ/ψ). φ (phi) and ψ (psi) are the two rotatable backbone dihedrals per residue: φ is the C(i-1)–N–Cα–C torsion, ψ is the N–Cα–C–N(i+1) torsion, both in degrees on (−180°, 180°]. α-helical residues cluster near (−60°, −45°); β-strand residues near (−120°, +130°). A Ramachandran plot is simply a scatter of (φ, ψ) for every residue.

B-factor. For experimental (PDB) structures, the B-factor (temperature factor) quantifies the positional spread of each atom in the crystal — a combination of thermal vibration and static disorder — in units of Å². High B-factors mark flexible loops or poorly resolved regions; low B-factors mark the rigid, well-ordered core.

Secondary structure (3-state, P-SEA). SS3 is a coarse helix/strand/coil call (letters a/b/c) made by the P-SEA algorithm from inter-Cα distances and dihedrals. It is less detailed than DSSP but needs only Cα positions.

Predicted aligned error. Predicted aligned error is AlphaFold's pairwise confidence. Unlike pLDDT (per-residue), PAE is per-residue-pair and captures whether two parts of the structure are correctly placed relative to each other. Units are ångströms of expected positional error.

Solvent-accessible surface area. Solvent-accessible surface area (SASA) is the area in Å² traced out by the centre of a 1.4 Å probe sphere (a water molecule) rolled over the protein's van der Waals surface (Shrake–Rupley / Lee–Richards construction). Buried residues have near-zero SASA; fully exposed residues can exceed 200 Å². The total SASA scales roughly with the number of surface residues.

Secondary structure (8-state, DSSP). The SS8 string is DSSP's per-residue secondary-structure call. α-helix (H) means an i→i+4 H-bond ladder; β-strand (E) means the residue participates in a β-sheet; 3₁₀ (G) and π (I) are tighter and wider helices; T/S are turns/bends; '-' is loop.

Rendered structure images. Structure images are PyMOL renders from six orthogonal camera directions. Cartoon representation draws helices as coils and strands as arrows; sticks shows the backbone as bonds; surface shows the solvent-excluded envelope. Rainbow coloring maps sequence position to hue (blue→red, N→C); chain coloring assigns a distinct color per polypeptide.

Sequence. The amino-acid sequence is the protein's primary structure: the linear order of residues from the N-terminus to the C-terminus, written in one-letter code. Everything else here — the 3D coordinates, the secondary structure, the domain annotations — is ultimately a consequence of this string.

Contact-map, Ramachandran, and PAE plots. Three diagnostic plots accompany the record. The Cα cont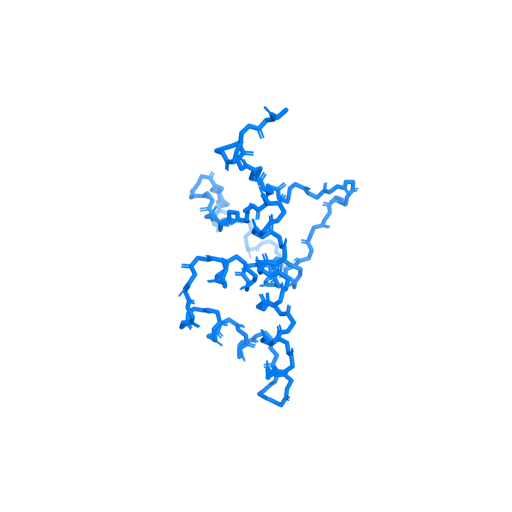act map visualizes the tertiary structure as a 2D adjacency matrix (8 Å cutoff, sequence-local contacts suppressed). The Ramachandran plot shows the distribution of backbone (φ, ψ) torsions, with points in the α and β basins reflecting secondary structure content. The PAE plot shows AlphaFold's inter-residue confidence as a color matrix.